Protein AF-A0A9D7I0A3-F1 (afdb_monomer_lite)

Radius of gyration: 26.56 Å; chains: 1; bounding box: 55×21×65 Å

pLDDT: mean 73.22, std 12.57, range [51.94, 89.88]

Sequence (64 aa):
MKKVLFVLALSFFVTANYAQTAPAKKEMPVTALKDHVCTDACKNGTHMFAHGEKGHVCTDECKK

Secondary structure (DSSP, 8-state):
-HHHHHHHHHHHHHHHGGGS-PPP--------PBPP---GGGGGG---PPTTBTT----TTTT-

Structure (mmCIF, N/CA/C/O backbone):
data_AF-A0A9D7I0A3-F1
#
_entry.id   AF-A0A9D7I0A3-F1
#
loop_
_atom_site.group_PDB
_atom_site.id
_atom_site.type_symbol
_atom_site.label_atom_id
_atom_site.label_alt_id
_atom_site.label_comp_id
_atom_site.label_asym_id
_atom_site.label_entity_id
_atom_site.label_seq_id
_atom_site.pdbx_PDB_ins_code
_atom_site.Cartn_x
_atom_site.Cartn_y
_atom_site.Cartn_z
_atom_site.occupancy
_atom_site.B_iso_or_equiv
_atom_site.auth_seq_id
_atom_site.auth_comp_id
_atom_site.auth_asym_id
_atom_site.auth_atom_id
_atom_site.pdbx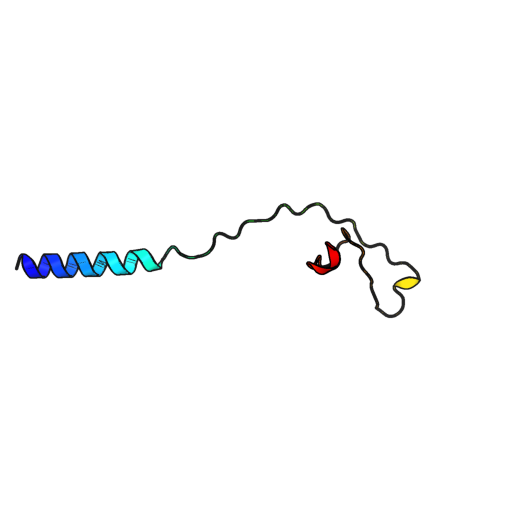_PDB_model_num
ATOM 1 N N . MET A 1 1 ? -41.307 -9.804 46.966 1.00 59.41 1 MET A N 1
ATOM 2 C CA . MET A 1 1 ? -41.522 -9.255 45.602 1.00 59.41 1 MET A CA 1
ATOM 3 C C . MET A 1 1 ? -40.525 -8.155 45.223 1.00 59.41 1 MET A C 1
ATOM 5 O O . MET A 1 1 ? -39.932 -8.245 44.160 1.00 59.41 1 MET A O 1
ATOM 9 N N . LYS A 1 2 ? -40.238 -7.176 46.096 1.00 56.53 2 LYS A N 1
ATOM 10 C CA . LYS A 1 2 ? -39.298 -6.066 45.810 1.00 56.53 2 LYS A CA 1
ATOM 11 C C . LYS A 1 2 ? -37.841 -6.494 45.519 1.00 56.53 2 LYS A C 1
ATOM 13 O O . LYS A 1 2 ? -37.160 -5.830 44.754 1.00 56.53 2 LYS A O 1
ATOM 18 N N . LYS A 1 3 ? -37.394 -7.637 46.064 1.00 51.94 3 LYS A N 1
ATOM 19 C CA . LYS A 1 3 ? -36.061 -8.224 45.806 1.00 51.94 3 LYS A CA 1
ATOM 20 C C . LYS A 1 3 ? -35.963 -8.963 44.460 1.00 51.94 3 LYS A C 1
ATOM 22 O O . LYS A 1 3 ? -34.905 -8.961 43.852 1.00 51.94 3 LYS A O 1
ATOM 27 N N . VAL A 1 4 ? -37.069 -9.534 43.971 1.00 64.25 4 VAL A N 1
ATOM 28 C CA . VAL A 1 4 ? -37.128 -10.222 42.663 1.00 64.25 4 VAL A CA 1
ATOM 29 C C . VAL A 1 4 ? -37.105 -9.200 41.524 1.00 64.25 4 VAL A C 1
ATOM 31 O O . VAL A 1 4 ? -36.409 -9.395 40.535 1.00 64.25 4 VAL A O 1
ATOM 34 N N . LEU A 1 5 ? -37.774 -8.057 41.716 1.00 64.50 5 LEU A N 1
ATOM 35 C CA . LEU A 1 5 ? -37.735 -6.937 40.771 1.00 64.50 5 LEU A CA 1
ATOM 36 C C . LEU A 1 5 ? -36.326 -6.326 40.637 1.00 64.50 5 LEU A C 1
ATOM 38 O O . LEU A 1 5 ? -35.939 -5.890 39.559 1.00 64.50 5 LEU A O 1
ATOM 42 N N . PHE A 1 6 ? -35.547 -6.325 41.725 1.00 63.53 6 PHE A N 1
ATOM 43 C CA . PHE A 1 6 ? -34.189 -5.773 41.746 1.00 63.53 6 PHE A CA 1
ATOM 44 C C . PHE A 1 6 ? -33.173 -6.674 41.023 1.00 63.53 6 PHE A C 1
ATOM 46 O O . PHE A 1 6 ? -32.269 -6.176 40.359 1.00 63.53 6 PHE A O 1
ATOM 53 N N . VAL A 1 7 ? -33.347 -7.999 41.100 1.00 65.62 7 VAL A N 1
ATOM 54 C CA . VAL A 1 7 ? -32.491 -8.977 40.402 1.00 65.62 7 VAL A CA 1
ATOM 55 C C . VAL A 1 7 ? -32.739 -8.957 38.889 1.00 65.62 7 VAL A C 1
ATOM 57 O O . VAL A 1 7 ? -31.785 -8.984 38.118 1.00 65.62 7 VAL A O 1
ATOM 60 N N . LEU A 1 8 ? -33.999 -8.814 38.462 1.00 65.94 8 LEU A N 1
ATOM 61 C CA . LEU A 1 8 ? -34.370 -8.700 37.044 1.00 65.94 8 LEU A CA 1
ATOM 62 C C . LEU A 1 8 ? -33.840 -7.411 36.391 1.00 65.94 8 LEU A C 1
ATOM 64 O O . LEU A 1 8 ? -33.388 -7.434 35.245 1.00 65.94 8 LEU A O 1
ATOM 68 N N . ALA A 1 9 ? -33.836 -6.299 37.133 1.00 62.22 9 ALA A N 1
ATOM 69 C CA . ALA A 1 9 ? -33.274 -5.033 36.665 1.00 62.22 9 ALA A CA 1
ATOM 70 C C . ALA A 1 9 ? -31.741 -5.085 36.518 1.00 62.22 9 ALA A C 1
ATOM 72 O O . ALA A 1 9 ? -31.198 -4.523 35.568 1.00 62.22 9 ALA A O 1
ATOM 73 N N . LEU A 1 10 ? -31.040 -5.803 37.406 1.00 62.84 10 LEU A N 1
ATOM 74 C CA . LEU A 1 10 ? -29.584 -5.955 37.324 1.00 62.84 10 LEU A CA 1
ATOM 75 C C . LEU A 1 10 ? -29.149 -6.833 36.140 1.00 62.84 10 LEU A C 1
ATOM 77 O O . LEU A 1 10 ? -28.153 -6.527 35.487 1.00 62.84 10 LEU A O 1
ATOM 81 N N . SER A 1 11 ? -29.903 -7.892 35.825 1.00 59.22 11 SER A N 1
ATOM 82 C CA . SER A 1 11 ? -29.586 -8.771 34.690 1.00 59.22 11 SER A CA 1
ATOM 83 C C . SER A 1 11 ? -29.720 -8.082 33.329 1.00 59.22 11 SER A C 1
ATOM 85 O O . SER A 1 11 ? -29.000 -8.432 32.399 1.00 59.22 11 SER A O 1
ATOM 87 N N . PHE A 1 12 ? -30.584 -7.069 33.214 1.00 58.34 12 PHE A N 1
ATOM 88 C CA . PHE A 1 12 ? -30.791 -6.331 31.963 1.00 58.34 12 PHE A CA 1
ATOM 89 C C . PHE A 1 12 ? -29.656 -5.335 31.652 1.00 58.34 12 PHE A C 1
ATOM 91 O O . PHE A 1 12 ? -29.412 -5.003 30.495 1.00 58.34 12 PHE A O 1
ATOM 98 N N . PHE A 1 13 ? -28.925 -4.872 32.672 1.00 57.91 13 PHE A N 1
ATOM 99 C CA . PHE A 1 13 ? -27.850 -3.882 32.509 1.00 57.91 13 PHE A CA 1
ATOM 100 C C . PHE A 1 13 ? -26.542 -4.492 31.967 1.00 57.91 13 PHE A C 1
ATOM 102 O O . PHE A 1 13 ? -25.736 -3.808 31.331 1.00 57.91 13 PHE A O 1
ATOM 109 N N . VAL A 1 14 ? -26.336 -5.796 32.184 1.00 60.44 14 VAL A N 1
ATOM 110 C CA . VAL A 1 14 ? -25.119 -6.516 31.768 1.00 60.44 14 VAL A CA 1
ATOM 111 C C . VAL A 1 14 ? -25.116 -6.808 30.263 1.00 60.44 14 VAL A C 1
ATOM 113 O O . VAL A 1 14 ? -24.069 -6.724 29.625 1.00 60.44 14 VAL A O 1
ATOM 116 N N . THR A 1 15 ? -26.272 -7.084 29.655 1.00 59.03 15 THR A N 1
ATOM 117 C CA . THR A 1 15 ? -26.358 -7.433 28.225 1.00 59.03 15 THR A CA 1
ATOM 118 C C . THR A 1 15 ? -26.251 -6.225 27.293 1.00 59.03 15 THR A C 1
ATOM 120 O O . THR A 1 15 ? -25.810 -6.375 26.157 1.00 59.03 15 THR A O 1
ATOM 123 N N . ALA A 1 16 ? -26.590 -5.019 27.759 1.00 59.03 16 ALA A N 1
ATOM 124 C CA . ALA A 1 16 ? -26.510 -3.797 26.953 1.00 59.03 16 ALA A CA 1
ATOM 125 C C . ALA A 1 16 ? -25.063 -3.326 26.688 1.00 59.03 16 ALA A C 1
ATOM 127 O O . ALA A 1 16 ? -24.806 -2.667 25.683 1.00 59.03 16 ALA A O 1
ATOM 128 N N . ASN A 1 17 ? -24.102 -3.695 27.543 1.00 58.66 17 ASN A N 1
ATOM 129 C CA . ASN A 1 17 ? -22.701 -3.276 27.396 1.00 58.66 17 ASN A CA 1
ATOM 130 C C . ASN A 1 17 ? -21.911 -4.081 26.345 1.00 58.66 17 ASN A C 1
ATOM 132 O O . ASN A 1 17 ? -20.862 -3.627 25.897 1.00 58.66 17 ASN A O 1
ATOM 136 N N . TYR A 1 18 ? -22.407 -5.243 25.906 1.00 58.94 18 TYR A N 1
ATOM 137 C CA . TYR A 1 18 ? -21.717 -6.072 24.906 1.00 58.94 18 TYR A CA 1
ATOM 138 C C . TYR A 1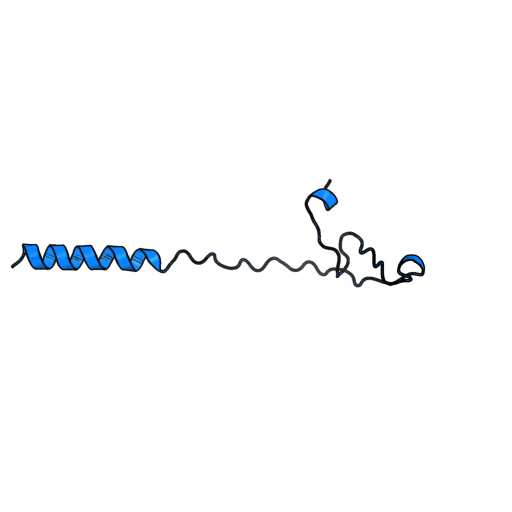 18 ? -21.904 -5.592 23.455 1.00 58.94 18 TYR A C 1
ATOM 140 O O . TYR A 1 18 ? -21.187 -6.049 22.570 1.00 58.94 18 TYR A O 1
ATOM 148 N N . ALA A 1 19 ? -22.830 -4.666 23.186 1.00 57.47 19 ALA A N 1
ATOM 149 C CA . ALA A 1 19 ? -23.184 -4.267 21.820 1.00 57.47 19 ALA A CA 1
ATOM 150 C C . ALA A 1 19 ? -22.282 -3.174 21.202 1.00 57.47 19 ALA A C 1
ATOM 152 O O . ALA A 1 19 ? -22.423 -2.885 20.016 1.00 57.47 19 ALA A O 1
ATOM 153 N N . GLN A 1 20 ? -21.366 -2.555 21.963 1.00 55.72 20 GLN A N 1
ATOM 154 C CA . GLN A 1 20 ? -20.711 -1.302 21.542 1.00 55.72 20 GLN A CA 1
ATOM 155 C C . GLN A 1 20 ? -19.193 -1.375 21.293 1.00 55.72 20 GLN A C 1
ATOM 157 O O . GLN A 1 20 ? -18.557 -0.340 21.113 1.00 55.72 20 GLN A O 1
ATOM 162 N N . THR A 1 21 ? -18.586 -2.563 21.233 1.00 57.12 21 THR A N 1
ATOM 163 C CA . THR A 1 21 ? -17.134 -2.712 20.990 1.00 57.12 21 THR A CA 1
ATOM 164 C C . THR A 1 21 ? -16.767 -3.017 19.536 1.00 57.12 21 THR A C 1
ATOM 166 O O . THR A 1 21 ? -15.678 -3.521 19.265 1.00 57.12 21 THR A O 1
ATOM 169 N N . ALA A 1 22 ? -17.627 -2.683 18.570 1.00 64.12 22 ALA A N 1
ATOM 170 C CA . ALA A 1 22 ? -17.211 -2.688 17.171 1.00 64.12 22 ALA A CA 1
ATOM 171 C C . ALA A 1 22 ? -16.221 -1.525 16.942 1.00 64.12 22 ALA A C 1
ATOM 173 O O . ALA A 1 22 ? -16.590 -0.368 17.166 1.00 64.12 22 ALA A O 1
ATOM 174 N N . PRO A 1 23 ? -14.968 -1.779 16.519 1.00 62.91 23 PRO A N 1
ATOM 175 C CA . PRO A 1 23 ? -14.026 -0.705 16.246 1.00 62.91 23 PRO A CA 1
ATOM 176 C C . PRO A 1 23 ? -14.549 0.134 15.078 1.00 62.91 23 PRO A C 1
ATOM 178 O O . PRO A 1 23 ? -14.738 -0.367 13.969 1.00 62.91 23 PRO A O 1
ATOM 181 N N . ALA A 1 24 ? -14.784 1.423 15.334 1.00 62.19 24 ALA A N 1
ATOM 182 C CA . ALA A 1 24 ? -15.116 2.390 14.300 1.00 62.19 24 ALA A CA 1
ATOM 183 C C . ALA A 1 24 ? -14.019 2.362 13.225 1.00 62.19 24 ALA A C 1
ATOM 185 O O . ALA A 1 24 ? -12.849 2.642 13.504 1.00 62.19 24 ALA A O 1
ATOM 186 N N . LYS A 1 25 ? -14.401 1.983 12.001 1.00 60.69 25 LYS A N 1
ATOM 187 C CA . LYS A 1 25 ? -13.522 1.936 10.833 1.00 60.69 25 LYS A CA 1
ATOM 188 C C . LYS A 1 25 ? -13.090 3.374 10.535 1.00 60.69 25 LYS A C 1
ATOM 190 O O . LYS A 1 25 ? -13.835 4.135 9.930 1.00 60.69 25 LYS A O 1
ATOM 195 N N . LYS A 1 26 ? -11.923 3.782 11.038 1.00 62.69 26 LYS A N 1
ATOM 196 C CA . LYS A 1 26 ? -11.320 5.068 10.679 1.00 62.69 26 LYS A CA 1
ATOM 197 C C . LYS A 1 26 ? -10.966 4.995 9.201 1.00 62.69 26 LYS A C 1
ATOM 199 O O . LYS A 1 26 ? -10.048 4.269 8.823 1.00 62.69 26 LYS A O 1
ATOM 204 N N . GLU A 1 27 ? -11.719 5.708 8.376 1.00 65.19 27 GLU A N 1
ATOM 205 C CA . GLU A 1 27 ? -11.342 5.938 6.989 1.00 65.19 27 GLU A CA 1
ATOM 206 C C . GLU A 1 27 ? -10.041 6.742 6.994 1.00 65.19 27 GLU A C 1
ATOM 208 O O . GLU A 1 27 ? -9.980 7.872 7.483 1.00 65.19 27 GLU A O 1
ATOM 213 N N . MET A 1 28 ? -8.959 6.104 6.550 1.00 56.25 28 MET A N 1
ATOM 214 C CA . MET A 1 28 ? -7.670 6.764 6.407 1.00 56.25 28 MET A CA 1
ATOM 215 C C . MET A 1 28 ? -7.728 7.706 5.202 1.00 56.25 28 MET A C 1
ATOM 217 O O . MET A 1 28 ? -8.302 7.332 4.176 1.00 56.25 28 M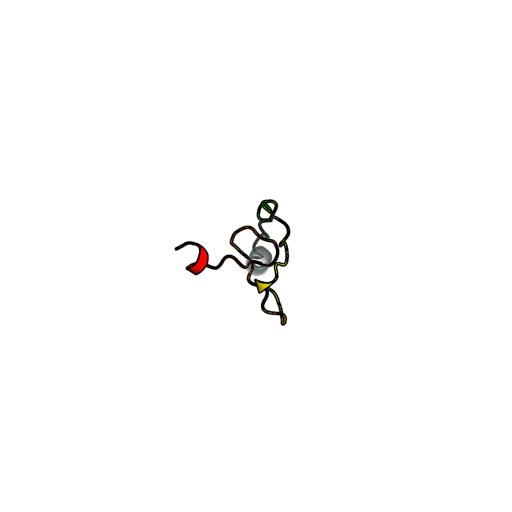ET A O 1
ATOM 221 N N . PRO A 1 29 ? -7.112 8.899 5.285 1.00 60.97 29 PRO A N 1
ATOM 222 C CA . PRO A 1 29 ? -6.976 9.764 4.127 1.00 60.97 29 PRO A CA 1
ATOM 223 C C . PRO A 1 29 ? -6.185 9.010 3.058 1.00 60.97 29 PRO A C 1
ATOM 225 O O . PRO A 1 29 ? -5.006 8.701 3.242 1.00 60.97 29 PRO A O 1
ATOM 228 N N . VAL A 1 30 ? -6.853 8.691 1.949 1.00 63.53 30 VAL A N 1
ATOM 229 C CA . VAL A 1 30 ? -6.211 8.160 0.750 1.00 63.53 30 VAL A CA 1
ATOM 230 C C . VAL A 1 30 ? -5.415 9.316 0.162 1.00 63.53 30 VAL A C 1
ATOM 232 O O . VAL A 1 30 ? -5.926 10.110 -0.626 1.00 63.53 30 VAL A O 1
ATOM 235 N N . THR A 1 31 ? -4.167 9.470 0.596 1.00 68.62 31 THR A N 1
ATOM 236 C CA . THR A 1 31 ? -3.205 10.269 -0.154 1.00 68.62 31 THR A CA 1
ATOM 237 C C . THR A 1 31 ? -3.213 9.733 -1.580 1.00 68.62 31 THR A C 1
ATOM 239 O O . THR A 1 31 ? -3.132 8.524 -1.795 1.00 68.62 31 THR A O 1
ATOM 242 N N . ALA A 1 32 ? -3.425 10.613 -2.558 1.00 76.44 32 ALA A N 1
ATOM 243 C CA . ALA A 1 32 ? -3.531 10.215 -3.952 1.00 76.44 32 ALA A CA 1
ATOM 244 C C . ALA A 1 32 ? -2.212 9.559 -4.391 1.00 76.44 32 ALA A C 1
ATOM 246 O O . ALA A 1 32 ? -1.221 10.241 -4.652 1.00 76.44 32 ALA A O 1
ATOM 247 N N . LEU A 1 33 ? -2.195 8.226 -4.413 1.00 83.00 33 LEU A N 1
ATOM 248 C CA . LEU A 1 33 ? -1.075 7.444 -4.915 1.00 83.00 33 LEU A CA 1
ATOM 249 C C . LEU A 1 33 ? -0.950 7.693 -6.418 1.00 83.00 33 LEU A C 1
ATOM 251 O O . LEU A 1 33 ? -1.956 7.741 -7.136 1.00 83.00 33 LEU A O 1
ATOM 255 N N . LYS A 1 34 ? 0.286 7.847 -6.886 1.00 87.75 34 LYS A N 1
ATOM 256 C CA . LYS A 1 34 ? 0.582 8.021 -8.310 1.00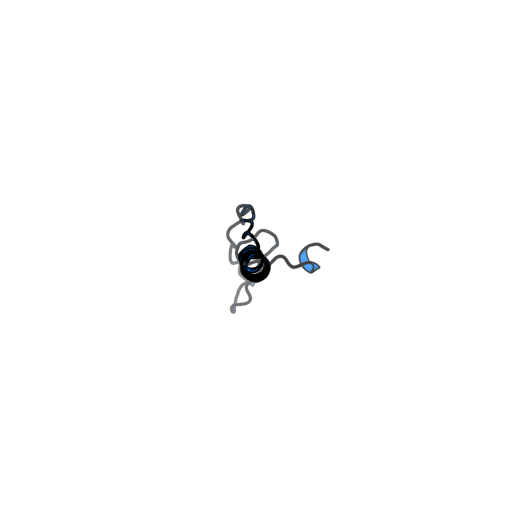 87.75 34 LYS A CA 1
ATOM 257 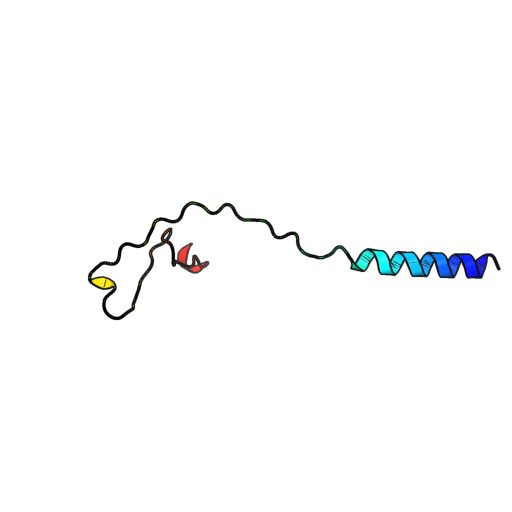C C . LYS A 1 34 ? 0.295 6.718 -9.047 1.00 87.75 34 LYS A C 1
ATOM 259 O O . LYS A 1 34 ? 0.474 5.635 -8.491 1.00 87.75 34 LYS A O 1
ATOM 264 N N . ASP A 1 35 ? -0.153 6.817 -10.290 1.00 89.19 35 ASP A N 1
ATOM 265 C CA . ASP A 1 35 ? -0.255 5.638 -11.145 1.00 89.19 35 ASP A CA 1
ATOM 266 C C . ASP A 1 35 ? 1.142 5.073 -11.428 1.00 89.19 35 ASP A C 1
ATOM 268 O O . ASP A 1 35 ? 2.092 5.826 -11.647 1.00 89.19 35 ASP A O 1
ATOM 272 N N . HIS A 1 36 ? 1.259 3.746 -11.408 1.00 87.94 36 HIS A N 1
ATOM 273 C CA . HIS A 1 36 ? 2.486 3.061 -11.793 1.00 87.94 36 HIS A CA 1
ATOM 274 C C . HIS A 1 36 ? 2.653 3.116 -13.311 1.00 87.94 36 HIS A C 1
ATOM 276 O O . HIS A 1 36 ? 1.727 2.791 -14.059 1.00 87.94 36 HIS A O 1
ATOM 282 N N . VAL A 1 37 ? 3.847 3.484 -13.768 1.00 88.69 37 VAL A N 1
ATOM 283 C CA . VAL A 1 37 ? 4.201 3.454 -15.189 1.00 88.69 37 VAL A CA 1
ATOM 284 C C . VAL A 1 37 ? 5.102 2.251 -15.431 1.00 88.69 37 VAL A C 1
ATOM 286 O O . VAL A 1 37 ? 6.257 2.235 -15.007 1.00 88.69 37 VAL A O 1
ATOM 289 N N . CYS A 1 38 ? 4.577 1.247 -16.134 1.00 87.75 38 CYS A N 1
ATOM 290 C CA . CYS A 1 38 ? 5.354 0.072 -16.509 1.00 87.75 38 CYS A CA 1
ATOM 291 C C . CYS A 1 38 ? 6.524 0.484 -17.410 1.00 87.75 38 CYS A C 1
ATOM 293 O O . CYS A 1 38 ? 6.327 1.090 -18.464 1.00 87.75 38 CYS A O 1
ATOM 295 N N . THR A 1 39 ? 7.735 0.108 -17.016 1.00 85.12 39 THR A N 1
ATOM 296 C CA . THR A 1 39 ? 8.936 0.237 -17.849 1.00 85.12 39 THR A CA 1
ATOM 297 C C . THR A 1 39 ? 9.367 -1.137 -18.358 1.00 85.12 39 THR A C 1
ATOM 299 O O . THR A 1 39 ? 8.788 -2.162 -17.986 1.00 85.12 39 THR A O 1
ATOM 302 N N . ASP A 1 40 ? 10.422 -1.195 -19.174 1.00 87.44 40 ASP A N 1
ATOM 303 C CA . ASP A 1 40 ? 11.024 -2.464 -19.598 1.00 87.44 40 ASP A CA 1
ATOM 304 C C . ASP A 1 40 ? 11.464 -3.355 -18.420 1.00 87.44 40 ASP A C 1
ATOM 306 O O . ASP A 1 40 ? 11.588 -4.568 -18.586 1.00 87.44 40 ASP A O 1
ATOM 310 N N . ALA A 1 41 ? 11.656 -2.782 -17.227 1.00 80.94 41 ALA A N 1
ATOM 311 C CA . ALA A 1 41 ? 11.982 -3.521 -16.010 1.00 80.94 41 ALA A CA 1
ATOM 312 C C . ALA A 1 41 ? 10.804 -4.351 -15.466 1.00 80.94 41 ALA A C 1
ATOM 314 O O . ALA A 1 41 ? 11.023 -5.317 -14.744 1.00 80.94 41 ALA A O 1
ATOM 315 N N . CYS A 1 42 ? 9.563 -4.018 -15.832 1.00 86.38 42 CYS A N 1
ATOM 316 C CA . CYS A 1 42 ? 8.364 -4.739 -15.394 1.00 86.38 42 CYS A CA 1
ATOM 317 C C . CYS A 1 42 ? 8.051 -5.975 -16.258 1.00 86.38 42 CYS A C 1
ATOM 319 O O . CYS A 1 42 ? 7.020 -6.626 -16.069 1.00 86.38 42 CYS A O 1
ATOM 321 N N . LYS A 1 43 ? 8.903 -6.291 -17.245 1.00 83.38 43 LYS A N 1
ATOM 322 C CA . LYS A 1 43 ? 8.715 -7.439 -18.141 1.00 83.38 43 LYS A CA 1
ATOM 323 C C . LYS A 1 43 ? 8.615 -8.744 -17.340 1.00 83.38 43 LYS A C 1
ATOM 325 O O . LYS A 1 43 ? 9.317 -8.939 -16.354 1.00 83.38 43 LYS A O 1
ATOM 330 N N . ASN A 1 44 ? 7.762 -9.655 -17.813 1.00 83.75 44 ASN A N 1
ATOM 331 C CA . ASN A 1 44 ? 7.492 -10.979 -17.226 1.00 83.75 44 ASN A CA 1
ATOM 332 C C . ASN A 1 44 ? 6.640 -10.989 -15.941 1.00 83.75 44 ASN A C 1
ATOM 334 O O . ASN A 1 44 ? 6.622 -11.990 -15.231 1.00 83.75 44 ASN A O 1
ATOM 338 N N . GLY A 1 45 ? 5.902 -9.911 -15.656 1.00 78.94 45 GLY A N 1
ATOM 339 C CA . GLY A 1 45 ? 4.937 -9.869 -14.549 1.00 78.94 45 GLY A CA 1
ATOM 340 C C . GLY A 1 45 ? 5.543 -9.514 -13.190 1.00 78.94 45 GLY A C 1
ATOM 341 O O . GLY A 1 45 ? 4.818 -9.423 -12.201 1.00 78.94 45 GLY A O 1
ATOM 342 N N . THR A 1 46 ? 6.849 -9.251 -13.131 1.00 79.94 46 THR A N 1
ATOM 343 C CA . THR A 1 46 ? 7.512 -8.728 -11.933 1.00 79.94 46 THR A CA 1
ATOM 344 C C . THR A 1 46 ? 7.318 -7.214 -11.863 1.00 79.94 46 THR A C 1
ATOM 346 O O . THR A 1 46 ? 8.203 -6.431 -12.205 1.00 79.94 46 THR A O 1
ATOM 349 N N . HIS A 1 47 ? 6.130 -6.779 -11.444 1.00 83.81 47 HIS A N 1
ATOM 350 C CA . HIS A 1 47 ? 5.863 -5.364 -11.197 1.00 83.81 47 HIS A CA 1
ATOM 351 C C . HIS A 1 47 ? 6.453 -4.953 -9.847 1.00 83.81 47 HIS A C 1
ATOM 353 O O . HIS A 1 47 ? 5.945 -5.330 -8.791 1.00 83.81 47 HIS A O 1
ATOM 359 N N . MET A 1 48 ? 7.538 -4.178 -9.882 1.00 83.12 48 MET A N 1
ATOM 360 C CA . MET A 1 48 ? 8.056 -3.506 -8.695 1.00 83.12 48 MET A CA 1
ATOM 361 C C . MET A 1 48 ? 7.420 -2.125 -8.597 1.00 83.12 48 MET A C 1
ATOM 363 O O . MET A 1 48 ? 7.715 -1.244 -9.400 1.00 83.12 48 MET A O 1
ATOM 367 N N . PHE A 1 49 ? 6.535 -1.958 -7.620 1.00 87.12 49 PHE A N 1
ATOM 368 C CA . PHE A 1 49 ? 5.904 -0.678 -7.328 1.00 87.12 49 PHE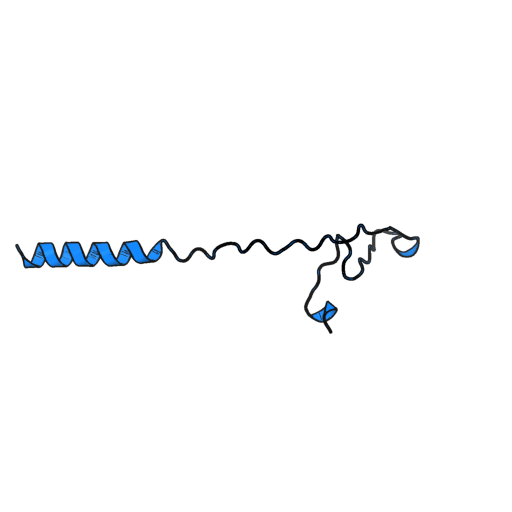 A CA 1
ATOM 369 C C . PHE A 1 49 ? 6.765 0.099 -6.335 1.00 87.12 49 PHE A C 1
ATOM 371 O O . PHE A 1 49 ? 7.155 -0.443 -5.295 1.00 87.12 49 PHE A O 1
ATOM 378 N N . ALA A 1 50 ? 7.054 1.358 -6.637 1.00 86.62 50 ALA A N 1
ATOM 379 C CA . ALA A 1 50 ? 7.805 2.239 -5.753 1.00 86.62 50 ALA A CA 1
ATOM 380 C C . ALA A 1 50 ? 6.917 2.834 -4.648 1.00 86.62 50 ALA A C 1
ATOM 382 O O . ALA A 1 50 ? 5.688 2.863 -4.744 1.00 86.62 50 ALA A O 1
ATOM 383 N N . HIS A 1 51 ? 7.548 3.348 -3.590 1.00 88.06 51 HIS A N 1
ATOM 384 C CA . HIS A 1 51 ? 6.830 4.038 -2.523 1.00 88.06 51 HIS A CA 1
ATOM 385 C C . HIS A 1 51 ? 5.967 5.182 -3.085 1.00 88.06 51 HIS A C 1
ATOM 387 O O . HIS A 1 51 ? 6.458 6.054 -3.804 1.00 88.06 51 HIS A O 1
ATOM 393 N N . GLY A 1 52 ? 4.677 5.187 -2.738 1.00 85.25 52 GLY A N 1
ATOM 394 C CA . GLY A 1 52 ? 3.716 6.181 -3.226 1.00 85.25 52 GLY A CA 1
ATOM 395 C C . GLY A 1 52 ? 3.078 5.865 -4.586 1.00 85.25 52 GLY A C 1
ATOM 396 O O . GLY A 1 52 ? 2.295 6.683 -5.076 1.00 85.25 52 GLY A O 1
ATOM 397 N N . GLU A 1 53 ? 3.367 4.705 -5.183 1.00 89.88 53 GLU A N 1
ATOM 398 C CA . GLU A 1 53 ? 2.674 4.202 -6.375 1.00 89.88 53 GLU A CA 1
ATOM 399 C C . GLU A 1 53 ? 1.474 3.315 -6.015 1.00 89.88 53 GLU A C 1
ATOM 401 O O . GLU A 1 53 ? 1.484 2.571 -5.029 1.00 89.88 53 GLU A O 1
ATOM 406 N N . LYS A 1 54 ? 0.424 3.352 -6.844 1.00 86.88 54 LYS A N 1
ATOM 407 C CA . LYS A 1 54 ? -0.703 2.417 -6.744 1.00 86.88 54 LYS A CA 1
ATOM 408 C C . LYS A 1 54 ? -0.204 0.989 -6.958 1.00 86.88 54 LYS A C 1
ATOM 410 O O . LYS A 1 54 ? 0.409 0.697 -7.976 1.00 86.88 54 LYS A O 1
ATOM 415 N N . GLY A 1 55 ? -0.508 0.106 -6.010 1.00 84.44 55 GLY A N 1
ATOM 416 C CA . GLY A 1 55 ? -0.036 -1.284 -6.010 1.00 84.44 55 GLY A CA 1
ATOM 417 C C . GLY A 1 55 ? 1.158 -1.527 -5.085 1.00 84.44 55 GLY A C 1
ATOM 418 O O . GLY A 1 55 ? 1.395 -2.668 -4.697 1.00 84.44 55 GLY A O 1
ATOM 419 N N . HIS A 1 56 ? 1.852 -0.472 -4.646 1.00 87.69 56 HIS A N 1
ATOM 420 C CA . HIS A 1 56 ? 2.848 -0.593 -3.591 1.00 87.69 56 HIS A CA 1
ATOM 421 C C . HIS A 1 56 ? 2.169 -0.747 -2.226 1.00 87.69 56 HIS A C 1
ATOM 423 O O . HIS A 1 56 ? 1.377 0.098 -1.804 1.00 87.69 56 HIS A O 1
ATOM 429 N N . VAL A 1 57 ? 2.511 -1.812 -1.504 1.00 87.31 57 VAL A N 1
ATOM 430 C CA . VAL A 1 57 ? 2.078 -2.013 -0.119 1.00 87.31 57 VAL A CA 1
ATOM 431 C C . VAL A 1 57 ? 3.174 -1.487 0.803 1.00 87.31 57 VAL A C 1
ATOM 433 O O . VAL A 1 57 ? 4.201 -2.136 0.981 1.00 87.31 57 VAL A O 1
ATOM 436 N N . CYS A 1 58 ? 2.954 -0.313 1.401 1.00 86.25 58 CYS A N 1
ATOM 437 C CA . CYS A 1 58 ? 3.880 0.253 2.384 1.00 86.25 58 CYS A CA 1
ATOM 438 C C . CYS A 1 58 ? 3.902 -0.610 3.658 1.00 86.25 58 CYS A C 1
ATOM 440 O O . CYS A 1 58 ? 3.021 -0.479 4.511 1.00 86.25 58 CYS A O 1
ATOM 442 N N . THR A 1 59 ? 4.912 -1.466 3.808 1.00 87.81 59 THR A N 1
ATOM 443 C CA . THR A 1 59 ? 5.215 -2.163 5.069 1.00 87.81 59 THR A CA 1
ATOM 444 C C . THR A 1 59 ? 6.137 -1.313 5.945 1.00 87.81 59 THR A C 1
ATOM 446 O O . THR A 1 59 ? 6.649 -0.277 5.518 1.00 87.81 59 THR A O 1
ATOM 449 N N . ASP A 1 60 ? 6.379 -1.734 7.186 1.00 88.44 60 ASP A N 1
ATOM 450 C CA . ASP A 1 60 ? 7.342 -1.044 8.055 1.00 88.44 60 ASP A CA 1
ATOM 451 C C . ASP A 1 60 ? 8.785 -1.146 7.539 1.00 88.44 60 ASP A C 1
ATOM 453 O O . ASP A 1 60 ? 9.613 -0.311 7.882 1.00 88.44 60 ASP A O 1
ATOM 457 N N . GLU A 1 61 ? 9.085 -2.114 6.672 1.00 84.44 61 GLU A N 1
ATOM 458 C CA . GLU A 1 61 ? 10.373 -2.215 5.977 1.00 84.44 61 GLU A CA 1
ATOM 459 C C . GLU A 1 61 ? 10.549 -1.092 4.952 1.00 84.44 61 GLU A C 1
ATOM 461 O O . GLU A 1 61 ? 11.649 -0.577 4.811 1.00 84.44 61 GLU A O 1
ATOM 466 N N . CYS A 1 62 ? 9.466 -0.656 4.297 1.00 84.88 62 CYS A N 1
ATOM 467 C CA . CYS A 1 62 ? 9.486 0.480 3.371 1.00 84.88 62 CYS A CA 1
ATOM 468 C C . CYS A 1 62 ? 9.752 1.823 4.078 1.00 84.88 62 CYS A C 1
ATOM 470 O O . CYS A 1 62 ? 10.147 2.790 3.431 1.00 84.88 62 CYS A O 1
ATOM 472 N N . LYS A 1 63 ? 9.485 1.913 5.387 1.00 79.06 63 LYS A N 1
ATOM 473 C CA . LYS A 1 63 ? 9.644 3.148 6.175 1.00 79.06 63 LYS A CA 1
ATOM 474 C C . LYS A 1 63 ? 11.047 3.324 6.769 1.00 79.06 63 LYS A C 1
ATOM 476 O O . LYS A 1 63 ? 11.288 4.366 7.375 1.00 79.06 63 LYS A O 1
ATOM 481 N N . LYS A 1 64 ? 11.904 2.301 6.690 1.00 72.50 64 LYS A N 1
ATOM 482 C CA . LYS A 1 64 ? 13.285 2.337 7.196 1.00 72.50 64 LYS A CA 1
ATOM 483 C C . LYS A 1 64 ? 14.208 2.995 6.182 1.00 72.50 64 LYS A C 1
ATOM 485 O O . LYS A 1 64 ? 15.122 3.706 6.646 1.00 72.50 64 LYS A O 1
#

Foldseek 3Di:
DVVVVVVVVVVVVVVVVVPPPDPDPPDDPPPQQAEDDDDPVCPPPNDDDQPSYPVDDDDVVNVD